Protein AF-A0AAD7ILE4-F1 (afdb_monomer_lite)

pLDDT: mean 77.04, std 8.93, range [45.03, 86.19]

Radius of gyration: 13.98 Å; chains: 1; bounding box: 31×28×38 Å

Foldseek 3Di:
DVVLVVLVVVLVVVVVPDPDDDPVNNVVSLVVSLVVLVVVLVVDDPPDDVVVNVVSVVVNVVSVVVVVVVVPDPVND

Structure (mmCIF, N/CA/C/O backbone):
data_AF-A0AAD7ILE4-F1
#
_entry.id   AF-A0AAD7ILE4-F1
#
loop_
_atom_site.group_PDB
_atom_site.id
_atom_site.type_symbol
_atom_site.label_atom_id
_atom_site.label_alt_id
_atom_site.label_comp_id
_atom_site.label_asym_id
_atom_site.label_entity_id
_atom_site.label_seq_id
_atom_site.pdbx_PDB_ins_code
_atom_site.Cartn_x
_atom_site.Cartn_y
_atom_site.Cartn_z
_atom_site.occupancy
_atom_site.B_iso_or_equiv
_atom_site.auth_seq_id
_atom_site.auth_comp_id
_atom_site.auth_asym_id
_atom_site.auth_atom_id
_atom_site.pdbx_PDB_model_num
ATOM 1 N N . VAL A 1 1 ? -2.902 9.237 8.386 1.00 66.31 1 VAL A N 1
ATOM 2 C CA . VAL A 1 1 ? -3.728 8.885 7.201 1.00 66.31 1 VAL A CA 1
ATOM 3 C C . VAL A 1 1 ? -3.603 9.922 6.089 1.00 66.31 1 VAL A C 1
ATOM 5 O O . VAL A 1 1 ? -3.196 9.543 5.003 1.00 66.31 1 VAL A O 1
ATOM 8 N N . CYS A 1 2 ? -3.858 11.215 6.338 1.00 75.88 2 CYS A N 1
ATOM 9 C CA . CYS A 1 2 ? -3.711 12.252 5.300 1.00 75.88 2 CYS A CA 1
ATOM 10 C C . CYS A 1 2 ? -2.291 12.354 4.715 1.00 75.88 2 CYS A C 1
ATOM 12 O O . CYS A 1 2 ? -2.150 12.520 3.510 1.00 75.88 2 CYS A O 1
ATOM 14 N N . SER A 1 3 ? -1.249 12.192 5.541 1.00 79.88 3 SER A N 1
ATOM 15 C CA . SER A 1 3 ? 0.142 12.151 5.065 1.00 79.88 3 SER A CA 1
ATOM 16 C C . SER A 1 3 ? 0.384 10.986 4.102 1.00 79.88 3 SER A C 1
ATOM 18 O O . SER A 1 3 ? 0.853 11.196 2.994 1.00 79.88 3 SER A O 1
ATOM 20 N N . TRP A 1 4 ? -0.059 9.781 4.471 1.00 82.62 4 TRP A N 1
ATOM 21 C CA . TRP A 1 4 ? 0.075 8.590 3.632 1.00 82.62 4 TRP A CA 1
ATOM 22 C C . TRP A 1 4 ? -0.635 8.731 2.279 1.00 82.62 4 TRP A C 1
ATOM 24 O O . TRP A 1 4 ? -0.100 8.308 1.260 1.00 82.62 4 TRP A O 1
ATOM 34 N N . LEU A 1 5 ? -1.817 9.358 2.240 1.00 80.94 5 LEU A N 1
ATOM 35 C CA . LEU A 1 5 ? -2.515 9.636 0.978 1.00 80.94 5 LEU A CA 1
ATOM 36 C C . LEU A 1 5 ? -1.723 10.599 0.082 1.00 80.94 5 LEU A C 1
ATOM 38 O O . LEU A 1 5 ? -1.706 10.427 -1.136 1.00 80.94 5 LEU A O 1
ATOM 42 N N . SER A 1 6 ? -1.050 11.585 0.680 1.00 83.94 6 SER A N 1
ATOM 43 C CA . SER A 1 6 ? -0.156 12.496 -0.038 1.00 83.94 6 SER A CA 1
ATOM 44 C C . SER A 1 6 ? 1.054 11.752 -0.607 1.00 83.94 6 SER A C 1
ATOM 46 O O . SER A 1 6 ? 1.346 11.888 -1.794 1.00 83.94 6 SER A O 1
ATOM 48 N N . ASP A 1 7 ? 1.705 10.915 0.205 1.00 82.31 7 ASP A N 1
ATOM 49 C CA . ASP A 1 7 ? 2.856 10.102 -0.208 1.00 82.31 7 ASP A CA 1
ATOM 50 C C . ASP A 1 7 ? 2.475 9.131 -1.334 1.00 82.31 7 ASP A C 1
ATOM 52 O O . ASP A 1 7 ? 3.191 8.990 -2.326 1.00 82.31 7 ASP A O 1
ATOM 56 N N . PHE A 1 8 ? 1.303 8.501 -1.215 1.00 81.50 8 PHE A N 1
ATOM 57 C CA . PHE A 1 8 ? 0.740 7.626 -2.237 1.00 81.50 8 PHE A CA 1
ATOM 58 C C . PHE A 1 8 ? 0.520 8.376 -3.553 1.00 81.50 8 PHE A C 1
ATOM 60 O O . PHE A 1 8 ? 0.964 7.906 -4.598 1.00 81.50 8 PHE A O 1
ATOM 67 N N . CYS A 1 9 ? -0.128 9.544 -3.502 1.00 84.25 9 CYS A N 1
ATOM 68 C CA . CYS A 1 9 ? -0.422 10.349 -4.684 1.00 84.25 9 CYS A CA 1
ATOM 69 C C . CYS A 1 9 ? 0.866 10.800 -5.389 1.00 84.25 9 CYS A C 1
ATOM 71 O O . CYS A 1 9 ? 0.989 10.677 -6.613 1.00 84.25 9 CYS A O 1
ATOM 73 N N . HIS A 1 10 ? 1.853 11.250 -4.611 1.00 84.19 10 HIS A N 1
ATOM 74 C CA . HIS A 1 10 ? 3.155 11.667 -5.119 1.00 84.19 10 HIS A CA 1
ATOM 75 C C . HIS A 1 10 ? 3.875 10.513 -5.825 1.00 84.19 10 HIS A C 1
ATOM 77 O O . HIS A 1 10 ? 4.249 10.640 -6.988 1.00 84.19 10 HIS A O 1
ATOM 83 N N . ALA A 1 11 ? 3.956 9.350 -5.177 1.00 82.94 11 ALA A N 1
ATOM 84 C CA . ALA A 1 11 ? 4.558 8.155 -5.753 1.00 82.94 11 ALA A CA 1
ATOM 85 C C . ALA A 1 11 ? 3.867 7.690 -7.043 1.00 82.94 11 ALA A C 1
ATOM 87 O O . ALA A 1 11 ? 4.534 7.378 -8.027 1.00 82.94 11 ALA A O 1
ATOM 88 N N . THR A 1 12 ? 2.530 7.665 -7.079 1.00 82.31 12 THR A N 1
ATOM 89 C CA . THR A 1 12 ? 1.799 7.287 -8.299 1.00 82.31 12 THR A CA 1
ATOM 90 C C . THR A 1 12 ? 1.987 8.297 -9.425 1.00 82.31 12 THR A C 1
ATOM 92 O O . THR A 1 12 ? 2.054 7.903 -10.590 1.00 82.31 12 THR A O 1
ATOM 95 N N . THR A 1 13 ? 2.114 9.584 -9.092 1.00 84.69 13 THR A N 1
ATOM 96 C CA . THR A 1 13 ? 2.390 10.645 -10.067 1.00 84.69 13 THR A CA 1
ATOM 97 C C . THR A 1 13 ? 3.785 10.464 -10.655 1.00 84.69 13 THR A C 1
ATOM 99 O O . THR A 1 13 ? 3.927 10.383 -11.872 1.00 84.69 13 THR A O 1
ATOM 102 N N . GLU A 1 14 ? 4.799 10.295 -9.805 1.00 82.81 14 GLU A N 1
ATOM 103 C CA . GLU A 1 14 ? 6.183 10.052 -10.217 1.00 82.81 14 GLU A CA 1
ATOM 104 C C . GLU A 1 14 ? 6.281 8.823 -11.134 1.00 82.81 14 GLU A C 1
ATOM 106 O O . GLU A 1 14 ? 6.792 8.913 -12.253 1.00 82.81 14 GLU A O 1
ATOM 111 N N . MET A 1 15 ? 5.687 7.699 -10.726 1.00 81.12 15 MET A N 1
ATOM 112 C CA . MET A 1 15 ? 5.671 6.465 -11.515 1.00 81.12 15 MET A CA 1
ATOM 113 C C . MET A 1 15 ? 4.929 6.607 -12.850 1.00 81.12 15 MET A C 1
ATOM 115 O O . MET A 1 15 ? 5.343 6.000 -13.833 1.00 81.12 15 MET A O 1
ATOM 119 N N . SER A 1 16 ? 3.869 7.418 -12.911 1.00 79.00 16 SER A N 1
ATOM 120 C CA . SER A 1 16 ? 3.121 7.668 -14.153 1.00 79.00 16 SER A CA 1
ATOM 121 C C . SER A 1 16 ? 3.868 8.598 -15.111 1.00 79.00 16 SER A C 1
ATOM 123 O O . SER A 1 16 ? 3.728 8.483 -16.326 1.00 79.00 16 SER A O 1
ATOM 125 N N . THR A 1 17 ? 4.665 9.526 -14.576 1.00 82.56 17 THR A N 1
ATOM 126 C CA . THR A 1 17 ? 5.476 10.461 -15.376 1.00 82.56 17 THR A CA 1
ATOM 127 C C . THR A 1 17 ? 6.801 9.864 -15.849 1.00 82.56 17 THR A C 1
ATOM 129 O O . THR A 1 17 ? 7.413 10.371 -16.792 1.00 82.56 17 THR A O 1
ATOM 132 N N . THR A 1 18 ? 7.251 8.771 -15.232 1.00 77.75 18 THR A N 1
ATOM 133 C CA . THR A 1 18 ? 8.524 8.138 -15.570 1.00 77.75 18 THR A CA 1
ATOM 134 C C . THR A 1 18 ? 8.372 7.260 -16.813 1.00 77.75 18 THR A C 1
ATOM 136 O O . THR A 1 18 ? 7.846 6.156 -16.755 1.00 77.75 18 THR A O 1
ATOM 139 N N . SER A 1 19 ? 8.881 7.731 -17.957 1.00 71.31 19 SER A N 1
ATOM 140 C CA . SER A 1 19 ? 8.795 7.012 -19.244 1.00 71.31 19 SER A CA 1
ATOM 141 C C . SER A 1 19 ? 9.532 5.661 -19.253 1.00 71.31 19 SER A C 1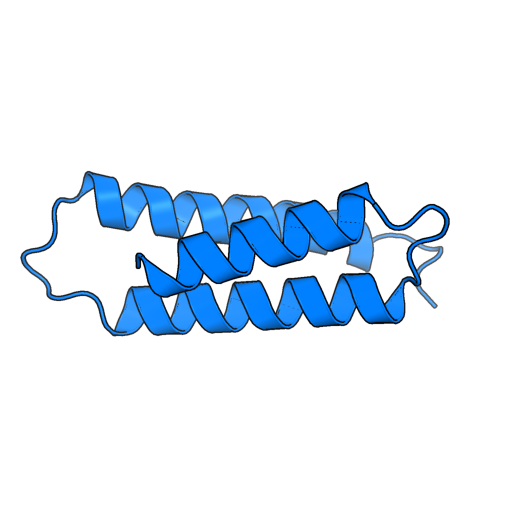
ATOM 143 O O . SER A 1 19 ? 9.153 4.754 -19.992 1.00 71.31 19 SER A O 1
ATOM 145 N N . LYS A 1 20 ? 10.578 5.515 -18.429 1.00 74.56 20 LYS A N 1
ATOM 146 C CA . LYS A 1 20 ? 11.312 4.260 -18.207 1.00 74.56 20 LYS A CA 1
ATOM 147 C C . LYS A 1 20 ? 11.501 4.048 -16.705 1.00 74.56 20 LYS A C 1
ATOM 149 O O . LYS A 1 20 ? 12.516 4.496 -16.170 1.00 74.56 20 LYS A O 1
ATOM 154 N N . PRO A 1 21 ? 10.530 3.442 -16.008 1.00 67.12 21 PRO A N 1
ATOM 155 C CA . PRO A 1 21 ? 10.662 3.203 -14.580 1.00 67.12 21 PRO A CA 1
ATOM 156 C C . PRO A 1 21 ? 11.848 2.270 -14.329 1.00 67.12 21 PRO A C 1
ATOM 158 O O . PRO A 1 21 ? 11.932 1.183 -14.904 1.00 67.12 21 PRO A O 1
ATOM 161 N N . MET A 1 22 ? 12.788 2.702 -13.486 1.00 78.81 22 MET A N 1
ATOM 162 C CA . MET A 1 22 ? 13.820 1.803 -12.986 1.00 78.81 22 MET A CA 1
ATOM 163 C C . MET A 1 22 ? 13.181 0.843 -11.993 1.00 78.81 22 MET A C 1
ATOM 165 O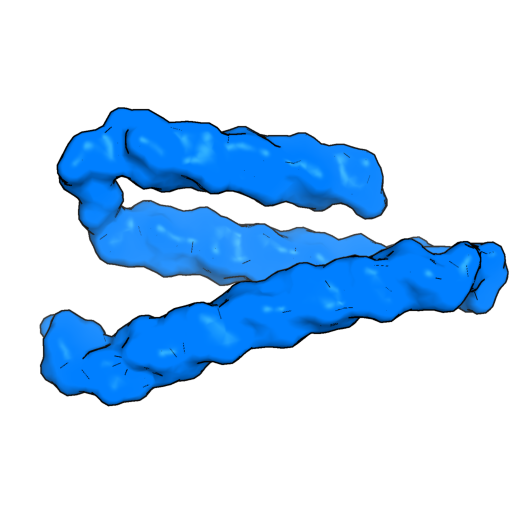 O . MET A 1 22 ? 12.591 1.267 -11.001 1.00 78.81 22 MET A O 1
ATOM 169 N N . LEU A 1 23 ? 13.342 -0.456 -12.239 1.00 73.75 23 LEU A N 1
ATOM 170 C CA . LEU A 1 23 ? 12.738 -1.506 -11.422 1.00 73.75 23 LEU A CA 1
ATOM 171 C C . LEU A 1 23 ? 13.082 -1.360 -9.931 1.00 73.75 23 LEU A C 1
ATOM 173 O O . LEU A 1 23 ? 12.211 -1.482 -9.074 1.00 73.75 23 LEU A O 1
ATOM 177 N N . SER A 1 24 ? 14.335 -1.011 -9.627 1.00 76.00 24 SER A N 1
ATOM 178 C CA . SER A 1 24 ? 14.814 -0.758 -8.265 1.00 76.00 24 SER A CA 1
ATOM 179 C C . SER A 1 24 ? 14.144 0.450 -7.604 1.00 76.00 24 SER A C 1
ATOM 181 O O . SER A 1 24 ? 13.816 0.393 -6.421 1.00 76.00 24 SER A O 1
ATOM 183 N N . GLN A 1 25 ? 13.891 1.524 -8.357 1.00 77.50 25 GLN A N 1
ATOM 184 C CA . GLN A 1 25 ? 13.183 2.712 -7.873 1.00 77.50 25 GLN A CA 1
ATOM 185 C C . GLN A 1 25 ? 11.715 2.388 -7.597 1.00 77.50 25 GLN A C 1
ATOM 187 O O . GLN A 1 25 ? 11.203 2.703 -6.527 1.00 77.50 25 GLN A O 1
ATOM 192 N N . THR A 1 26 ? 11.054 1.698 -8.527 1.00 77.19 26 THR A N 1
ATOM 193 C CA . THR A 1 26 ? 9.674 1.237 -8.355 1.00 77.19 26 THR A CA 1
ATOM 194 C C . THR A 1 26 ? 9.538 0.349 -7.120 1.00 77.19 26 THR A C 1
ATOM 196 O O . THR A 1 26 ? 8.651 0.567 -6.298 1.00 77.19 26 THR A O 1
ATOM 199 N N . HIS A 1 27 ? 10.459 -0.597 -6.938 1.00 78.69 27 HIS A N 1
ATOM 200 C CA . HIS A 1 27 ? 10.497 -1.470 -5.772 1.00 78.69 27 HIS A CA 1
ATOM 201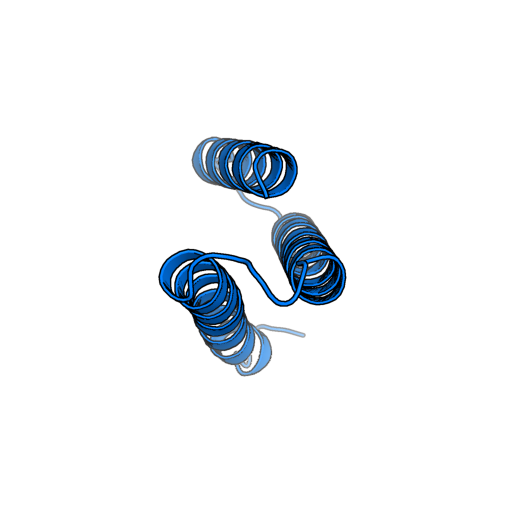 C C . HIS A 1 27 ? 10.679 -0.693 -4.456 1.00 78.69 27 HIS A C 1
ATOM 203 O O . HIS A 1 27 ? 9.909 -0.889 -3.518 1.00 78.69 27 HIS A O 1
ATOM 209 N N . LEU A 1 28 ? 11.634 0.243 -4.394 1.00 82.06 28 LEU A N 1
ATOM 210 C CA . LEU A 1 28 ? 11.855 1.107 -3.224 1.00 82.06 28 LEU A CA 1
ATOM 211 C C . LEU A 1 28 ? 10.614 1.928 -2.856 1.00 82.06 28 LEU A C 1
ATOM 213 O O . LEU A 1 28 ? 10.231 1.978 -1.686 1.00 82.06 28 LEU A O 1
ATOM 217 N N . VAL A 1 29 ? 9.963 2.536 -3.851 1.00 82.19 29 VAL A N 1
ATOM 218 C CA . VAL A 1 29 ? 8.727 3.310 -3.667 1.00 82.19 29 VAL A CA 1
ATOM 219 C C . VAL A 1 29 ? 7.608 2.427 -3.110 1.00 82.19 29 VAL A C 1
ATOM 221 O O . VAL A 1 29 ? 6.904 2.823 -2.178 1.00 82.19 29 VAL A O 1
ATOM 224 N N . PHE A 1 30 ? 7.454 1.207 -3.629 1.00 77.88 30 PHE A N 1
ATOM 225 C CA . PHE A 1 30 ? 6.466 0.259 -3.118 1.00 77.88 30 PHE A CA 1
ATOM 226 C C . PHE A 1 30 ? 6.744 -0.160 -1.671 1.00 77.88 30 PHE A C 1
ATOM 228 O O . PHE A 1 30 ? 5.828 -0.075 -0.847 1.00 77.88 30 PHE A O 1
ATOM 235 N N . CYS A 1 31 ? 7.985 -0.532 -1.344 1.00 82.25 31 CYS A N 1
ATOM 236 C CA . CYS A 1 31 ? 8.393 -0.902 0.013 1.00 82.25 31 CYS A CA 1
ATOM 237 C C . CYS A 1 31 ? 8.160 0.241 1.012 1.00 82.25 31 CYS A C 1
ATOM 239 O O . CYS A 1 31 ? 7.590 0.020 2.082 1.00 82.25 31 CYS A O 1
ATOM 241 N N . GLY A 1 32 ? 8.519 1.477 0.648 1.00 84.94 32 GLY A N 1
ATOM 242 C CA . GLY A 1 32 ? 8.290 2.653 1.492 1.00 84.94 32 GLY A CA 1
ATOM 243 C C . GLY A 1 32 ? 6.806 2.893 1.787 1.00 84.94 32 GLY A C 1
ATOM 244 O O . GLY A 1 32 ? 6.422 3.161 2.925 1.00 84.94 32 GLY A O 1
ATOM 245 N N . LEU A 1 33 ? 5.942 2.720 0.786 1.00 84.31 33 LEU A N 1
ATOM 246 C CA . LEU A 1 33 ? 4.496 2.898 0.944 1.00 84.31 33 LEU A CA 1
ATOM 247 C C . LEU A 1 33 ? 3.832 1.779 1.752 1.00 84.31 33 LEU A C 1
ATOM 249 O O . LEU A 1 33 ? 2.866 2.051 2.467 1.00 84.31 33 LEU A O 1
ATOM 253 N N . GLN A 1 34 ? 4.332 0.543 1.659 1.00 83.62 34 GLN A N 1
ATOM 254 C CA . GLN A 1 34 ?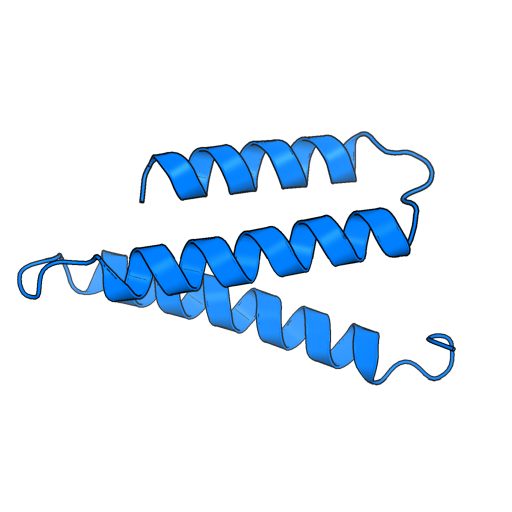 3.856 -0.578 2.472 1.00 83.62 34 GLN A CA 1
ATOM 255 C C . GLN A 1 34 ? 4.253 -0.410 3.944 1.00 83.62 34 GLN A C 1
ATOM 257 O O . GLN A 1 34 ? 3.413 -0.580 4.830 1.00 83.62 34 GLN A O 1
ATOM 262 N N . ALA A 1 35 ? 5.498 -0.005 4.207 1.00 85.12 35 ALA A N 1
ATOM 263 C CA . ALA A 1 35 ? 5.958 0.326 5.552 1.00 85.12 35 ALA A CA 1
ATOM 264 C C . ALA A 1 35 ? 5.132 1.476 6.154 1.00 85.12 35 ALA A C 1
ATOM 266 O O . ALA A 1 35 ? 4.597 1.343 7.253 1.00 85.12 35 ALA A O 1
ATOM 267 N N . SER A 1 36 ? 4.931 2.555 5.389 1.00 85.00 36 SER A N 1
ATOM 268 C CA . SER A 1 36 ? 4.154 3.721 5.826 1.00 85.00 36 SER A CA 1
ATOM 269 C C . SER A 1 36 ? 2.688 3.374 6.121 1.00 85.00 36 SER A C 1
ATOM 271 O O . SER A 1 36 ? 2.152 3.785 7.148 1.00 85.00 36 SER A O 1
ATOM 273 N N . VAL A 1 37 ? 2.019 2.555 5.295 1.00 84.50 37 VAL A N 1
ATOM 274 C CA . VAL A 1 37 ? 0.621 2.169 5.582 1.00 84.50 37 VAL A CA 1
ATOM 275 C C . VAL A 1 37 ? 0.514 1.265 6.814 1.00 84.50 37 VAL A C 1
ATOM 277 O O . VAL A 1 37 ? -0.462 1.363 7.557 1.00 84.50 37 VAL A O 1
ATOM 280 N N . THR A 1 38 ? 1.520 0.419 7.055 1.00 84.75 38 THR A N 1
ATOM 281 C CA . THR A 1 38 ? 1.587 -0.457 8.234 1.00 84.75 38 THR A CA 1
ATOM 282 C C . THR A 1 38 ? 1.738 0.371 9.504 1.00 84.75 38 THR A C 1
ATOM 284 O O . THR A 1 38 ? 0.972 0.188 10.448 1.00 84.75 38 THR A O 1
ATOM 287 N N . GLU A 1 39 ? 2.650 1.344 9.494 1.00 86.19 39 GLU A N 1
ATOM 288 C CA . GLU A 1 39 ? 2.827 2.299 10.590 1.00 86.19 39 GLU A CA 1
ATOM 289 C C . GLU A 1 39 ? 1.523 3.064 10.864 1.00 86.19 39 GLU A C 1
ATOM 291 O O . GLU A 1 39 ? 1.036 3.097 11.997 1.00 86.19 39 GLU A O 1
ATOM 296 N N . LYS A 1 40 ? 0.864 3.586 9.819 1.00 82.75 40 LYS A N 1
ATOM 297 C CA . LYS A 1 40 ? -0.416 4.288 9.994 1.00 82.75 40 LYS A CA 1
ATOM 298 C C . LYS A 1 40 ? -1.529 3.384 10.508 1.00 82.75 40 LYS A C 1
ATOM 300 O O . LYS A 1 40 ? -2.343 3.869 11.281 1.00 82.75 40 LYS A O 1
ATOM 305 N N . LEU A 1 41 ? -1.569 2.104 10.137 1.00 82.44 41 LEU A N 1
ATOM 306 C CA . LEU A 1 41 ? -2.518 1.141 10.703 1.00 82.44 41 LEU A CA 1
ATOM 307 C C . LEU A 1 41 ? -2.264 0.891 12.197 1.00 82.44 41 LEU A C 1
ATOM 309 O O . LEU A 1 41 ? -3.228 0.741 12.945 1.00 82.44 41 LEU A O 1
ATOM 313 N N . THR A 1 42 ? -1.002 0.875 12.637 1.00 83.69 42 THR A N 1
ATOM 314 C CA . THR A 1 42 ? -0.647 0.705 14.058 1.00 83.69 42 THR A CA 1
ATOM 315 C C . THR A 1 42 ? -0.890 1.953 14.906 1.00 83.69 42 THR A C 1
ATOM 317 O O . THR A 1 42 ? -1.196 1.833 16.087 1.00 83.69 42 THR A O 1
ATOM 320 N N . GLU A 1 43 ? -0.810 3.144 14.309 1.00 85.12 43 GLU A N 1
ATOM 321 C CA . GLU A 1 43 ? -1.078 4.428 14.975 1.00 85.12 43 GLU A CA 1
ATOM 322 C C . GLU A 1 43 ? -2.576 4.761 15.090 1.00 85.12 43 GLU A C 1
ATOM 324 O O . GLU A 1 43 ? -2.947 5.733 15.754 1.00 85.12 43 GLU A O 1
ATOM 329 N N . LEU A 1 44 ? -3.456 4.005 14.422 1.00 80.69 44 LEU A N 1
ATOM 330 C CA . LEU A 1 44 ? -4.887 4.295 14.434 1.00 80.69 44 LEU A CA 1
ATOM 331 C C . LEU A 1 44 ? -5.488 4.087 15.834 1.00 80.69 44 LEU A C 1
ATOM 333 O O . LEU A 1 44 ? -5.377 2.995 16.398 1.00 80.69 44 LEU A O 1
ATOM 337 N N . PRO A 1 45 ? -6.213 5.082 16.376 1.00 80.88 45 PRO A N 1
ATOM 338 C CA . PRO A 1 45 ? -6.961 4.898 17.608 1.00 80.88 45 PRO A CA 1
ATOM 339 C C . PRO A 1 45 ? -8.086 3.875 17.404 1.00 80.88 45 PRO A C 1
ATOM 341 O O . PRO A 1 45 ? -8.710 3.801 16.346 1.00 80.88 45 PRO A O 1
ATOM 344 N N . THR A 1 46 ? -8.403 3.116 18.452 1.00 76.50 46 THR A N 1
ATOM 345 C CA . THR A 1 46 ? -9.446 2.073 18.446 1.00 76.50 46 THR A CA 1
ATOM 346 C C . THR A 1 46 ? -10.852 2.596 18.145 1.00 76.50 46 THR A C 1
ATOM 348 O O . THR A 1 46 ? -11.717 1.808 17.783 1.00 76.50 46 THR A O 1
ATOM 351 N N . ASN A 1 47 ? -11.072 3.908 18.268 1.00 82.12 47 ASN A N 1
ATOM 352 C CA . ASN A 1 47 ? -12.344 4.578 17.994 1.00 82.12 47 ASN A CA 1
ATOM 353 C C . ASN A 1 47 ? -12.434 5.169 16.570 1.00 82.12 47 ASN A C 1
ATOM 355 O O . ASN A 1 47 ? -13.221 6.081 16.324 1.00 82.12 47 ASN A O 1
ATOM 359 N N . VAL A 1 48 ? -11.579 4.735 15.639 1.00 80.62 48 VAL A N 1
ATOM 360 C CA . VAL A 1 48 ? -11.667 5.192 14.248 1.00 80.62 48 VAL A CA 1
ATOM 361 C C . VAL A 1 48 ? -12.832 4.514 13.525 1.00 80.62 48 VAL A C 1
ATOM 363 O O . VAL A 1 48 ? -13.146 3.354 13.792 1.00 80.62 48 VAL A O 1
ATOM 366 N N . ALA A 1 49 ? -13.438 5.238 12.582 1.00 84.62 49 ALA A N 1
ATOM 367 C CA . ALA A 1 49 ? -14.458 4.708 11.686 1.00 84.62 49 ALA A CA 1
ATOM 368 C C . ALA A 1 49 ? -13.969 3.392 11.033 1.00 84.62 49 ALA A C 1
ATOM 370 O O . ALA A 1 49 ? -12.873 3.388 10.450 1.00 84.62 49 ALA A O 1
ATOM 371 N N . PRO A 1 50 ? -14.726 2.282 11.141 1.00 83.12 50 PRO A N 1
ATOM 372 C CA . PRO A 1 50 ? -14.337 0.979 10.599 1.00 83.12 50 PRO A CA 1
ATOM 373 C C . PRO A 1 50 ? -13.946 1.040 9.121 1.00 83.12 50 PRO A C 1
ATOM 375 O O . PRO A 1 50 ? -12.964 0.424 8.715 1.00 83.12 50 PRO A O 1
ATOM 378 N N . GLU A 1 51 ? -14.640 1.873 8.348 1.00 84.75 51 GLU A N 1
ATOM 379 C CA . GLU A 1 51 ? -14.432 2.086 6.918 1.00 84.75 51 GLU A CA 1
ATOM 380 C C . GLU A 1 51 ? -13.024 2.616 6.619 1.00 84.75 51 GLU A C 1
ATOM 382 O O . GLU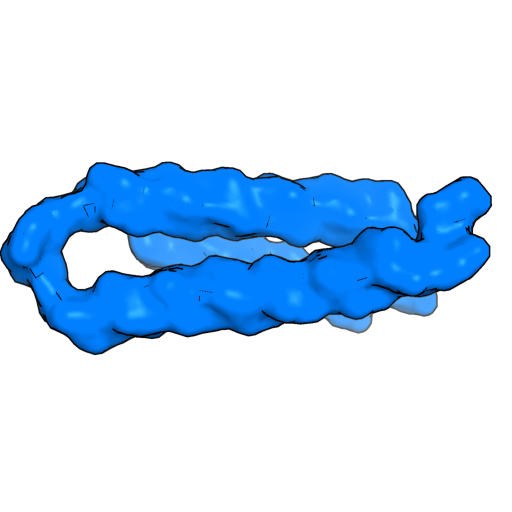 A 1 51 ? -12.415 2.273 5.606 1.00 84.75 51 GLU A O 1
ATOM 387 N N . LEU A 1 52 ? -12.465 3.431 7.519 1.00 80.00 52 LEU A N 1
ATOM 388 C CA . LEU A 1 52 ? -11.117 3.976 7.367 1.00 80.00 52 LEU A CA 1
ATOM 389 C C . LEU A 1 52 ? -10.061 2.879 7.545 1.00 80.00 52 LEU A C 1
ATOM 391 O O . LEU A 1 52 ? -9.080 2.815 6.803 1.00 80.00 52 LEU A O 1
ATOM 395 N N . LYS A 1 53 ? -10.277 2.004 8.532 1.00 80.81 53 LYS A N 1
ATOM 396 C CA . LYS A 1 53 ? -9.402 0.866 8.812 1.00 80.81 53 LYS A CA 1
ATOM 397 C C . LYS A 1 53 ? -9.483 -0.161 7.687 1.00 80.81 53 LYS A C 1
ATOM 399 O O . LYS A 1 53 ? -8.447 -0.615 7.212 1.00 80.81 53 LYS A O 1
ATOM 404 N N . GLU A 1 54 ? -10.688 -0.476 7.223 1.00 84.38 54 GLU A N 1
ATOM 405 C CA . GLU A 1 54 ? -10.913 -1.359 6.078 1.00 84.38 54 GLU A CA 1
ATOM 406 C C . GLU A 1 54 ? -10.272 -0.808 4.805 1.00 84.38 54 GLU A C 1
ATOM 408 O O . GLU A 1 54 ? -9.577 -1.549 4.116 1.00 84.38 54 GLU A O 1
ATOM 413 N N . GLY A 1 55 ? -10.409 0.493 4.532 1.00 83.69 55 GLY A N 1
ATOM 414 C CA . GLY A 1 55 ? -9.771 1.140 3.385 1.00 83.69 55 GLY A CA 1
ATOM 415 C C . GLY A 1 55 ? -8.242 1.041 3.413 1.00 83.69 55 GLY A C 1
ATOM 416 O O . GLY A 1 55 ? -7.624 0.706 2.403 1.00 83.69 55 GLY A O 1
ATOM 417 N N . LEU A 1 56 ? -7.620 1.263 4.574 1.00 81.62 56 LEU A N 1
ATOM 418 C CA . LEU A 1 56 ? -6.167 1.126 4.745 1.00 81.62 56 LEU A CA 1
ATOM 419 C C . LEU A 1 56 ? -5.700 -0.334 4.636 1.00 81.62 56 LEU A C 1
ATOM 421 O O . LEU A 1 56 ? -4.678 -0.605 4.006 1.00 81.62 56 LEU A O 1
ATOM 425 N N . VAL A 1 57 ? -6.457 -1.285 5.192 1.00 82.75 57 VAL A N 1
ATOM 426 C CA . VAL A 1 57 ? -6.171 -2.724 5.063 1.00 82.75 57 VAL A CA 1
ATOM 427 C C . VAL A 1 57 ? -6.321 -3.186 3.613 1.00 82.75 57 VAL A C 1
ATOM 429 O O . VAL A 1 57 ? -5.468 -3.920 3.113 1.00 82.75 57 VAL A O 1
ATOM 432 N N . ALA A 1 58 ? -7.361 -2.738 2.910 1.00 82.81 58 ALA A N 1
ATOM 433 C CA . ALA A 1 58 ? -7.571 -3.036 1.499 1.00 82.81 58 ALA A CA 1
ATOM 434 C C . ALA A 1 58 ? -6.443 -2.456 0.635 1.00 82.81 58 ALA A C 1
ATOM 436 O O . ALA A 1 58 ? -5.917 -3.156 -0.228 1.00 82.81 58 ALA A O 1
ATOM 437 N N . ALA A 1 59 ? -6.006 -1.223 0.912 1.00 80.50 59 ALA A N 1
ATOM 438 C CA . ALA A 1 59 ? -4.870 -0.611 0.229 1.00 80.50 59 ALA A CA 1
ATOM 439 C C . ALA A 1 59 ? -3.553 -1.367 0.477 1.00 80.50 59 ALA A C 1
ATOM 441 O O . ALA A 1 59 ? -2.777 -1.569 -0.460 1.00 80.50 59 ALA A O 1
ATOM 442 N N . HIS A 1 60 ? -3.312 -1.821 1.713 1.00 78.75 60 HIS A N 1
ATOM 443 C CA . HIS A 1 60 ? -2.174 -2.681 2.042 1.00 78.75 60 HIS A CA 1
ATOM 444 C C . HIS A 1 60 ? -2.237 -4.007 1.268 1.00 78.75 60 HIS A C 1
ATOM 446 O O . HIS A 1 60 ? -1.258 -4.411 0.641 1.00 78.75 60 HIS A O 1
ATOM 452 N N . LYS A 1 61 ? -3.403 -4.664 1.260 1.00 78.12 61 LYS A N 1
ATOM 453 C CA . LYS A 1 61 ? -3.606 -5.958 0.600 1.00 78.12 61 LYS A CA 1
ATOM 454 C C . LYS A 1 61 ? -3.449 -5.870 -0.918 1.00 78.12 61 LYS A C 1
ATOM 456 O O . LYS A 1 61 ? -2.671 -6.630 -1.478 1.00 78.12 61 LYS A O 1
ATOM 461 N N . MET A 1 62 ? -4.093 -4.894 -1.561 1.00 77.00 62 MET A N 1
ATOM 462 C CA . MET A 1 62 ? -3.982 -4.672 -3.008 1.00 77.00 62 MET A CA 1
ATOM 463 C C . MET A 1 62 ? -2.519 -4.513 -3.439 1.00 77.00 62 MET A C 1
ATOM 465 O O . MET A 1 62 ? -2.107 -5.041 -4.466 1.00 77.00 62 MET A O 1
ATOM 469 N N . ARG A 1 63 ? -1.709 -3.811 -2.638 1.00 69.00 63 ARG A N 1
ATOM 470 C CA . ARG A 1 63 ? -0.276 -3.637 -2.908 1.00 69.00 63 ARG A CA 1
ATOM 471 C C . ARG A 1 63 ? 0.534 -4.911 -2.679 1.00 69.00 63 ARG A C 1
ATOM 473 O O . ARG A 1 63 ? 1.422 -5.191 -3.477 1.00 69.00 63 ARG A O 1
ATOM 480 N N . SER A 1 64 ? 0.216 -5.684 -1.641 1.00 69.88 64 SER A N 1
ATOM 481 C CA . SER A 1 64 ? 0.843 -6.989 -1.395 1.00 69.88 64 SER A CA 1
ATOM 482 C C . SER A 1 64 ? 0.583 -7.973 -2.539 1.00 69.88 64 SER A C 1
ATOM 484 O O . SER A 1 64 ? 1.495 -8.690 -2.942 1.00 69.88 64 SER A O 1
ATOM 486 N N . ASP A 1 65 ? -0.632 -7.986 -3.088 1.00 69.94 65 ASP A N 1
ATOM 487 C CA . ASP A 1 65 ? -1.001 -8.870 -4.198 1.00 69.94 65 ASP A CA 1
ATOM 488 C C . ASP A 1 65 ? -0.216 -8.515 -5.474 1.00 69.94 65 ASP A C 1
ATOM 490 O O . ASP A 1 65 ? 0.316 -9.396 -6.149 1.00 69.94 65 ASP A O 1
ATOM 494 N N . TYR A 1 66 ? -0.054 -7.217 -5.767 1.00 65.19 66 TYR A N 1
ATOM 495 C CA . TYR A 1 66 ? 0.816 -6.749 -6.855 1.00 65.19 66 TYR A CA 1
ATOM 496 C C . TYR A 1 66 ? 2.283 -7.145 -6.650 1.00 65.19 66 TYR A C 1
ATOM 498 O O . TYR A 1 66 ? 2.962 -7.515 -7.607 1.00 65.19 66 TYR A O 1
ATOM 506 N N . TYR A 1 67 ? 2.775 -7.074 -5.412 1.00 61.50 67 TYR A N 1
ATOM 507 C CA . TYR A 1 67 ? 4.150 -7.434 -5.076 1.00 61.50 67 TYR A CA 1
ATOM 508 C C . TYR A 1 67 ? 4.411 -8.931 -5.263 1.00 61.50 67 TYR A C 1
ATOM 510 O O . TYR A 1 67 ? 5.431 -9.305 -5.830 1.00 61.50 67 TYR A O 1
ATOM 518 N N . PHE A 1 68 ? 3.466 -9.786 -4.861 1.00 60.16 68 PHE A N 1
ATOM 519 C CA . PHE A 1 68 ? 3.573 -11.234 -5.048 1.00 60.16 68 PHE A CA 1
ATOM 520 C C . PHE A 1 68 ? 3.711 -11.619 -6.527 1.00 60.16 68 PHE A C 1
ATOM 522 O O . PHE A 1 68 ? 4.515 -12.478 -6.872 1.00 60.16 68 PHE A O 1
ATOM 529 N N . VAL A 1 69 ? 2.978 -10.946 -7.417 1.00 61.56 69 VAL A N 1
ATOM 530 C CA . VAL A 1 69 ? 3.097 -11.159 -8.870 1.00 61.56 69 VAL A CA 1
ATOM 531 C C . VAL A 1 69 ? 4.471 -10.732 -9.397 1.00 61.56 69 VAL A C 1
ATOM 533 O O . VAL A 1 69 ? 5.004 -11.361 -10.310 1.00 61.56 69 VAL A O 1
ATOM 536 N N . PHE A 1 70 ? 5.050 -9.678 -8.823 1.00 60.00 70 PHE A N 1
ATOM 537 C CA . PHE A 1 70 ? 6.371 -9.184 -9.195 1.00 60.00 70 PHE A CA 1
ATOM 538 C C . PHE A 1 70 ? 7.505 -10.097 -8.706 1.00 60.00 70 PHE A C 1
ATOM 540 O O . PHE A 1 70 ? 8.380 -10.437 -9.495 1.00 60.00 70 PHE A O 1
ATOM 547 N N . ASP A 1 71 ? 7.454 -10.541 -7.450 1.00 60.94 71 ASP A N 1
ATOM 548 C CA . ASP A 1 71 ? 8.441 -11.442 -6.836 1.00 60.94 71 ASP A CA 1
ATOM 549 C C . ASP A 1 71 ? 8.407 -12.856 -7.446 1.00 60.94 71 ASP A C 1
ATOM 551 O O . ASP A 1 71 ? 9.440 -13.483 -7.658 1.00 60.94 71 ASP A O 1
ATOM 555 N N . ALA A 1 72 ? 7.219 -13.341 -7.822 1.00 63.38 72 ALA A N 1
ATOM 556 C CA . ALA A 1 72 ? 7.047 -14.634 -8.489 1.00 63.38 72 ALA A CA 1
ATOM 557 C C . ALA A 1 72 ? 7.469 -14.631 -9.973 1.00 63.38 72 ALA A C 1
ATOM 559 O O . ALA A 1 72 ? 7.431 -15.675 -10.630 1.00 63.38 72 ALA A O 1
ATOM 560 N N . SER A 1 73 ? 7.835 -13.474 -10.534 1.00 59.50 73 SER A N 1
ATOM 561 C CA . SER A 1 73 ? 8.255 -13.380 -11.929 1.00 59.50 73 SER A CA 1
ATOM 562 C C . SER A 1 73 ? 9.641 -14.011 -12.124 1.00 59.50 73 SER A C 1
ATOM 564 O O . SER A 1 73 ? 10.602 -13.608 -11.476 1.00 59.50 73 SER A O 1
ATOM 566 N N . PRO A 1 74 ? 9.827 -14.941 -13.077 1.00 62.03 74 PRO A N 1
ATOM 567 C CA . PRO A 1 74 ? 1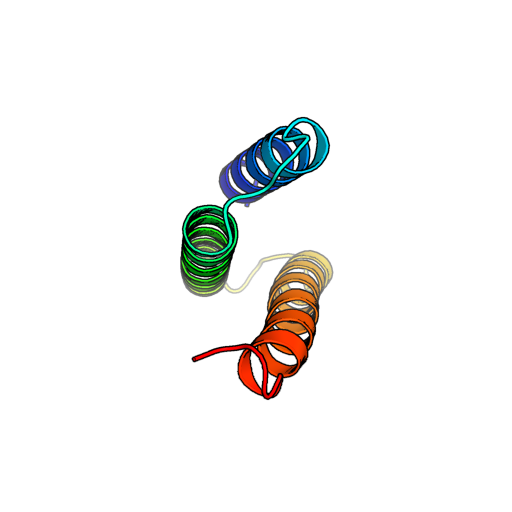1.138 -15.540 -13.349 1.00 62.03 74 PRO A CA 1
ATOM 568 C C . PRO A 1 74 ? 12.136 -14.559 -13.991 1.00 62.03 74 PRO A C 1
ATOM 570 O O . PRO A 1 74 ? 13.296 -14.905 -14.190 1.00 62.03 74 PRO A O 1
ATOM 573 N N . TYR A 1 75 ? 11.695 -13.344 -14.327 1.00 60.00 75 TYR A N 1
ATOM 574 C CA . TYR A 1 75 ? 12.534 -12.257 -14.839 1.00 60.00 75 TYR A CA 1
ATOM 575 C C . TYR A 1 75 ? 13.077 -11.344 -13.721 1.00 60.00 75 TYR A C 1
ATOM 577 O O . TYR A 1 75 ? 13.655 -10.301 -14.018 1.00 60.00 75 TYR A O 1
ATOM 585 N N . TYR A 1 76 ? 12.855 -11.712 -12.453 1.00 53.25 76 TYR A N 1
ATOM 586 C CA . TYR A 1 76 ? 13.238 -10.975 -11.244 1.00 53.25 76 TYR A CA 1
ATOM 587 C C . TYR A 1 76 ? 14.511 -11.543 -10.578 1.00 53.25 76 TYR A C 1
ATOM 589 O O . TYR A 1 76 ? 14.534 -11.812 -9.378 1.00 53.25 76 TYR A O 1
ATOM 597 N N . LEU A 1 77 ? 15.581 -11.734 -11.362 1.00 45.03 77 LEU A N 1
ATOM 598 C CA . LEU A 1 77 ? 16.939 -12.035 -10.878 1.00 45.03 77 LEU A CA 1
ATOM 599 C C . LEU A 1 77 ? 17.968 -11.110 -11.533 1.00 45.03 77 LEU A C 1
ATOM 601 O O . LEU A 1 77 ? 17.940 -10.998 -12.780 1.00 45.03 77 LEU A O 1
#

Sequence (77 aa):
VCSWLSDFCHATTEMSTTSKPMLSQTHLVFCGLQASVTEKLTELPTNVAPELKEGLVAAHKMRSDYYFVFDASPYYL

Secondary structure (DSSP, 8-state):
-HHHHHHHHHHHHHHHH-SS--HHHHHHHHHHHHHHHHHHHHS--TTS-HHHHHHHHHHHHHHHHHHHHHHT-TT--

Organism: NCBI:txid230809